Protein AF-A0A538RR28-F1 (afdb_monomer)

Nearest PDB structures (foldseek):
  2whd-assembly1_A  TM=9.041E-01  e=3.794E-03  Hordeum vulgare
  5uth-assembly1_A  TM=8.796E-01  e=8.667E-03  Mycolicibacterium smegmatis MC2 155
  6bpy-assembly1_A  TM=8.826E-01  e=1.980E-02  Aspergillus fumigatus
  2a87-assembly1_B  TM=8.721E-01  e=2.608E-02  Mycobacterium tuberculosis
  4jnq-assembly1_A-2  TM=7.400E-01  e=2.272E-02  Brucella melitensis bv. 1 str. 16M

Sequence (99 aa):
GEVRKIKSAAVFSFIGAVPRTEWLPPEIEKDAKHFIRTGISLAQSPHWTARRQPFLLETSHPGVFAAGDVRSGSVKRVASAVGEGAMAVQFVHEYLKEK

Radius of gyration: 17.82 Å; Cα contacts (8 Å, |Δi|>4): 127; chains: 1; bounding box: 51×26×46 Å

Foldseek 3Di:
DDDDDDDDPDDDDPVDDQAPQPPPDVLQDADPSRATEAFQVLVPPPSQDDPDGGDGQHTNHPLDGDAAPSHDPQPNDPVRRVVRVVVNVVVNVVSVVVD

Secondary structure (DSSP, 8-state):
--------S-----S-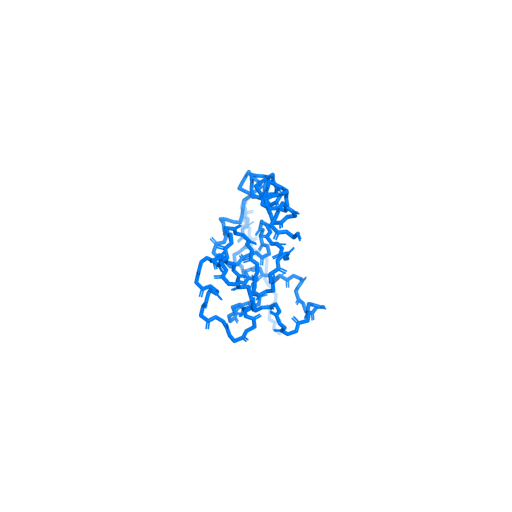---S-TTS-TTS-B-TTSPBP-SGGGGG-TT---SSPPPTTB-SSTT-B--GGGBTT----HHHHHHHHHHHHHHHHHHHHT-

Mean predicted aligned error: 3.69 Å

Solvent-accessible surface area (backbone atoms only — not comparable to full-atom values): 6206 Å² total; per-residue (Å²): 134,91,86,84,88,81,95,70,97,76,86,82,88,82,91,75,81,81,49,97,48,83,87,56,60,83,57,54,41,53,46,101,72,48,20,37,41,55,12,60,78,33,63,77,37,94,54,43,78,63,95,61,76,45,48,79,38,19,32,22,36,80,92,40,67,54,54,28,68,47,26,56,90,48,89,69,43,69,72,59,24,54,53,37,46,57,49,42,54,54,50,52,55,55,54,62,73,79,108

Structure (mmCIF, N/CA/C/O backbone):
data_AF-A0A538RR28-F1
#
_entry.id   AF-A0A538RR28-F1
#
loop_
_atom_site.group_PDB
_atom_site.id
_atom_site.type_symbol
_atom_site.label_atom_id
_atom_site.label_alt_id
_atom_site.label_comp_id
_atom_site.label_asym_id
_atom_site.label_entity_id
_atom_site.label_seq_id
_atom_site.pdbx_PDB_ins_code
_atom_site.Cartn_x
_atom_site.Cartn_y
_atom_site.Cartn_z
_atom_site.occupancy
_atom_site.B_iso_or_equiv
_atom_site.auth_seq_id
_atom_site.auth_comp_id
_atom_site.auth_asym_id
_atom_site.auth_atom_id
_atom_site.pdbx_PDB_model_num
ATOM 1 N N . GLY A 1 1 ? -33.749 -11.181 16.468 1.00 76.62 1 GLY A N 1
ATOM 2 C CA . GLY A 1 1 ? -32.706 -11.011 17.497 1.00 76.62 1 GLY A CA 1
ATOM 3 C C . GLY A 1 1 ? -33.127 -9.907 18.439 1.00 76.62 1 GLY A C 1
ATOM 4 O O . GLY A 1 1 ? -33.766 -8.967 17.984 1.00 76.62 1 GLY A O 1
ATOM 5 N N . GLU A 1 2 ? -32.827 -10.041 19.727 1.00 89.19 2 GLU A N 1
ATOM 6 C CA . GLU A 1 2 ? -33.155 -9.030 20.738 1.00 89.19 2 GLU A CA 1
ATOM 7 C C . GLU A 1 2 ? -32.132 -7.881 20.685 1.00 89.19 2 GLU A C 1
ATOM 9 O O . GLU A 1 2 ? -30.927 -8.121 20.618 1.00 89.19 2 GLU A O 1
ATOM 14 N N . VAL A 1 3 ? -32.604 -6.633 20.693 1.00 95.19 3 VAL A N 1
ATOM 15 C CA . VAL A 1 3 ? -31.755 -5.432 20.672 1.00 95.19 3 VAL A CA 1
ATOM 16 C C . VAL A 1 3 ? -31.627 -4.892 22.091 1.00 95.19 3 VAL A C 1
ATOM 18 O O . VAL A 1 3 ? -32.633 -4.694 22.767 1.00 95.19 3 VAL A O 1
ATOM 21 N N . ARG A 1 4 ? -30.399 -4.604 22.536 1.00 94.50 4 ARG A N 1
ATOM 22 C CA . ARG A 1 4 ? -30.126 -4.043 23.868 1.00 94.50 4 ARG A CA 1
ATOM 23 C C . ARG A 1 4 ? -29.289 -2.772 23.775 1.00 94.50 4 ARG A C 1
ATOM 25 O O . ARG A 1 4 ? -28.449 -2.634 22.890 1.00 94.50 4 ARG A O 1
ATOM 32 N N . LYS A 1 5 ? -29.512 -1.850 24.712 1.00 95.12 5 LYS A N 1
ATOM 33 C CA . LYS A 1 5 ? -28.712 -0.629 24.892 1.00 95.12 5 LYS A CA 1
ATOM 34 C C . LYS A 1 5 ? -27.797 -0.807 26.099 1.00 95.12 5 LYS A C 1
ATOM 36 O O . LYS A 1 5 ? -28.255 -1.247 27.149 1.00 95.12 5 LYS A O 1
ATOM 41 N N . ILE A 1 6 ? -26.527 -0.444 25.952 1.00 96.50 6 ILE A N 1
ATOM 42 C CA . ILE A 1 6 ? -25.512 -0.536 27.009 1.00 96.50 6 ILE A CA 1
ATOM 43 C C . ILE A 1 6 ? -24.966 0.868 27.262 1.00 96.50 6 ILE A C 1
ATOM 45 O O . ILE A 1 6 ? -24.669 1.600 26.318 1.00 96.50 6 ILE A O 1
ATOM 49 N N . LYS A 1 7 ? -24.862 1.262 28.534 1.00 96.75 7 LYS A N 1
ATOM 50 C CA . LYS A 1 7 ? -24.278 2.548 28.924 1.00 96.75 7 LYS A CA 1
ATOM 51 C C . LYS A 1 7 ? -22.751 2.415 28.926 1.00 96.75 7 LYS A C 1
ATOM 53 O O . LYS A 1 7 ? -22.217 1.660 29.733 1.00 96.75 7 LYS A O 1
ATOM 58 N N . SER A 1 8 ? -22.069 3.158 28.055 1.00 96.62 8 SER A N 1
ATOM 59 C CA . SER A 1 8 ? -20.608 3.114 27.894 1.00 96.62 8 SER A CA 1
ATOM 60 C C . SER A 1 8 ? -20.029 4.522 27.782 1.00 96.62 8 SER A C 1
ATOM 62 O O . SER A 1 8 ? -20.642 5.388 27.163 1.00 96.62 8 SER A O 1
ATOM 64 N N . ALA A 1 9 ? -18.843 4.746 28.355 1.00 97.69 9 ALA A N 1
ATOM 65 C CA . ALA A 1 9 ? -18.123 6.018 28.225 1.00 97.69 9 ALA A CA 1
ATOM 66 C C . ALA A 1 9 ? -17.386 6.146 26.879 1.00 97.69 9 ALA A C 1
ATOM 68 O O . ALA A 1 9 ? -17.220 7.249 26.370 1.00 97.69 9 ALA A O 1
ATOM 69 N N . ALA A 1 10 ? -16.958 5.021 26.296 1.00 96.88 10 ALA A N 1
ATOM 70 C CA . ALA A 1 10 ? -16.294 4.964 24.998 1.00 96.88 10 ALA A CA 1
ATOM 71 C C . ALA A 1 10 ? -16.491 3.591 24.341 1.00 96.88 10 ALA A C 1
ATOM 73 O O . ALA A 1 10 ? -16.727 2.591 25.023 1.00 96.88 10 ALA A O 1
ATOM 74 N N . VAL A 1 11 ? -16.365 3.551 23.013 1.00 95.81 11 VAL A N 1
ATOM 75 C CA . VAL A 1 11 ? -16.360 2.329 22.200 1.00 95.81 11 VAL A CA 1
ATOM 76 C C . VAL A 1 11 ? -15.267 2.468 21.147 1.00 95.81 11 VAL A C 1
ATOM 78 O O . VAL A 1 11 ? -15.190 3.486 20.465 1.00 95.81 11 VAL A O 1
ATOM 81 N N . PHE A 1 12 ? -14.443 1.433 20.999 1.00 95.88 12 PHE A N 1
ATOM 82 C CA . PHE A 1 12 ? -13.390 1.364 19.990 1.00 95.88 12 PHE A CA 1
ATOM 83 C C 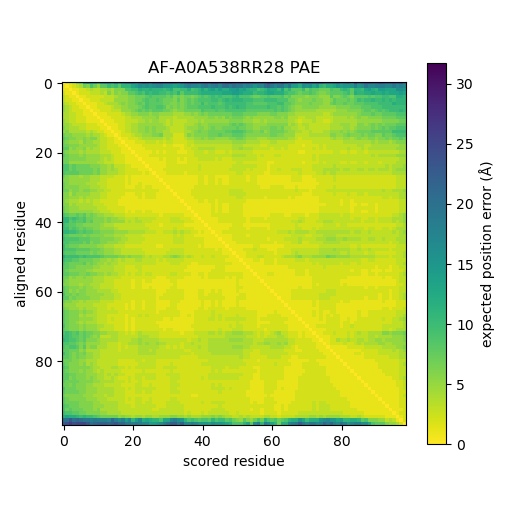. PHE A 1 12 ? -13.622 0.135 19.114 1.00 95.88 12 PHE A C 1
ATOM 85 O O . PHE A 1 12 ? -13.800 -0.970 19.625 1.00 95.88 12 PHE A O 1
ATOM 92 N N . SER A 1 13 ? -13.638 0.328 17.796 1.00 93.25 13 SER A N 1
ATOM 93 C CA . SER A 1 13 ? -13.870 -0.749 16.833 1.00 93.25 13 SER A CA 1
ATOM 94 C C . SER A 1 13 ? -12.544 -1.321 16.338 1.00 93.25 13 SER A C 1
ATOM 96 O O . SER A 1 13 ? -11.773 -0.626 15.682 1.00 93.25 13 SER A O 1
ATOM 98 N N . PHE A 1 14 ? -12.302 -2.599 16.631 1.00 92.00 14 PHE A N 1
ATOM 99 C CA . PHE A 1 14 ? -11.126 -3.357 16.184 1.00 92.00 14 PHE A CA 1
ATOM 100 C C . PHE A 1 14 ? -11.513 -4.510 15.245 1.00 92.00 14 PHE A C 1
ATOM 102 O O . PHE A 1 14 ? -10.854 -5.545 15.208 1.00 92.00 14 PHE A O 1
ATOM 109 N N . ILE A 1 15 ? -12.587 -4.336 14.468 1.00 93.44 15 ILE A N 1
ATOM 110 C CA . ILE A 1 15 ? -13.105 -5.358 13.537 1.00 93.44 15 ILE A CA 1
ATOM 111 C C . ILE A 1 15 ? -12.194 -5.608 12.320 1.00 93.44 15 ILE A C 1
ATOM 113 O O . ILE A 1 15 ? -12.451 -6.513 11.532 1.00 93.44 15 ILE A O 1
ATOM 117 N N . GLY A 1 16 ? -11.132 -4.814 12.169 1.00 90.19 16 GLY A N 1
ATOM 118 C CA . GLY A 1 16 ? -10.181 -4.889 11.065 1.00 90.19 16 GLY A CA 1
ATOM 119 C C . GLY A 1 16 ? -10.351 -3.763 10.045 1.00 90.19 16 GLY A C 1
ATOM 120 O O . GLY A 1 16 ? -11.111 -2.818 10.251 1.00 90.19 16 GLY A O 1
ATOM 121 N N . ALA A 1 17 ? -9.599 -3.864 8.949 1.00 91.31 17 ALA A N 1
ATOM 122 C CA . ALA A 1 17 ? -9.601 -2.914 7.842 1.00 91.31 17 ALA A CA 1
ATOM 123 C C . ALA A 1 17 ? -9.617 -3.667 6.507 1.00 91.31 17 ALA A C 1
ATOM 125 O O . ALA A 1 17 ? -9.017 -4.737 6.397 1.00 91.31 17 ALA A O 1
ATOM 126 N N . VAL A 1 18 ? -10.278 -3.087 5.504 1.00 94.62 18 VAL A N 1
ATOM 127 C CA . VAL A 1 18 ? -10.362 -3.627 4.140 1.00 94.62 18 VAL A CA 1
ATOM 128 C C . VAL A 1 18 ? -9.656 -2.654 3.189 1.00 94.62 18 VAL A C 1
ATOM 130 O O . VAL A 1 18 ? -10.107 -1.510 3.068 1.00 94.62 18 VAL A O 1
ATOM 133 N N . PRO A 1 19 ? -8.541 -3.048 2.548 1.00 96.06 19 PRO A N 1
ATOM 134 C CA . PRO A 1 19 ? -7.840 -2.192 1.598 1.00 96.06 19 PRO A CA 1
ATOM 135 C C . PRO A 1 19 ? -8.603 -2.114 0.268 1.00 96.06 19 PRO A C 1
ATOM 137 O O . PRO A 1 19 ? -9.162 -3.102 -0.191 1.00 96.06 19 PRO A O 1
ATOM 140 N N . ARG A 1 20 ? -8.605 -0.940 -0.374 1.00 95.75 20 ARG A N 1
ATOM 141 C CA . ARG A 1 20 ? -9.276 -0.702 -1.668 1.00 95.75 20 ARG A CA 1
ATOM 142 C C . ARG A 1 20 ? -8.371 -1.076 -2.847 1.00 95.75 20 ARG A C 1
ATOM 144 O O . ARG A 1 20 ? -7.854 -0.205 -3.545 1.00 95.75 20 ARG A O 1
ATOM 151 N N . THR A 1 21 ? -8.111 -2.368 -3.011 1.00 97.88 21 THR A N 1
ATOM 152 C CA . THR A 1 21 ? -7.096 -2.928 -3.928 1.00 97.88 21 THR A CA 1
ATOM 153 C C . THR A 1 21 ? -7.681 -3.892 -4.963 1.00 97.88 21 THR A C 1
ATOM 155 O O . THR A 1 21 ? -6.946 -4.589 -5.671 1.00 97.88 21 THR A O 1
ATOM 158 N N . GLU A 1 22 ? -9.006 -3.962 -5.063 1.00 96.00 22 GLU A N 1
ATOM 159 C CA . GLU A 1 22 ? -9.727 -4.874 -5.953 1.00 96.00 22 GLU A CA 1
ATOM 160 C C . GLU A 1 22 ? -9.557 -4.505 -7.429 1.00 96.00 22 GLU A C 1
ATOM 162 O O . GLU A 1 22 ? -9.577 -5.381 -8.283 1.00 96.00 22 GLU A O 1
ATOM 167 N N . TRP A 1 23 ? -9.343 -3.221 -7.718 1.00 96.94 23 TRP A N 1
ATOM 168 C CA . TRP A 1 23 ? -9.141 -2.700 -9.072 1.00 96.94 23 TRP A CA 1
ATOM 169 C C . TRP A 1 23 ? -7.738 -2.968 -9.633 1.00 96.94 23 TRP A C 1
ATOM 171 O O . TRP A 1 2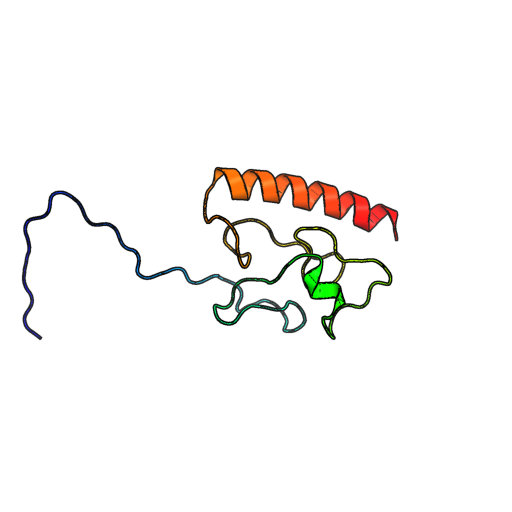3 ? -7.515 -2.791 -10.828 1.00 96.94 23 TRP A O 1
ATOM 181 N N . LEU A 1 24 ? -6.784 -3.341 -8.773 1.00 97.75 24 LEU A N 1
ATOM 182 C CA . LEU A 1 24 ? -5.399 -3.546 -9.179 1.00 97.75 24 LEU A CA 1
ATOM 183 C C . LEU A 1 24 ? -5.266 -4.817 -10.023 1.00 97.75 24 LEU A C 1
ATOM 185 O O . LEU A 1 24 ? -5.906 -5.827 -9.708 1.00 97.75 24 LEU A O 1
ATOM 189 N N . PRO A 1 25 ? -4.407 -4.785 -11.053 1.00 96.69 25 PRO A N 1
ATOM 190 C CA . PRO A 1 25 ? -4.186 -5.932 -11.913 1.00 96.69 25 PRO A CA 1
ATOM 191 C C . PRO A 1 25 ? -3.480 -7.063 -11.130 1.00 96.69 25 PRO A C 1
ATOM 193 O O . PRO A 1 25 ? -2.835 -6.797 -10.107 1.00 96.69 25 PRO A O 1
ATOM 196 N N . PRO A 1 26 ? -3.629 -8.333 -11.549 1.00 94.75 26 PRO A N 1
ATOM 197 C CA . PRO A 1 26 ? -3.155 -9.493 -10.787 1.00 94.75 26 PRO A CA 1
ATOM 198 C C . PRO A 1 26 ? -1.632 -9.526 -10.593 1.00 94.75 26 PRO A C 1
ATOM 200 O O . PRO A 1 26 ? -1.161 -10.136 -9.637 1.00 94.75 26 PRO A O 1
ATOM 203 N N . GLU A 1 27 ? -0.871 -8.839 -11.446 1.00 96.31 27 GLU A N 1
ATOM 204 C CA . GLU A 1 27 ? 0.583 -8.703 -11.351 1.00 96.31 27 GLU A CA 1
ATOM 205 C C . GLU A 1 27 ? 1.020 -7.875 -10.138 1.00 96.31 27 GLU A C 1
ATOM 207 O O . GLU A 1 27 ? 2.193 -7.929 -9.770 1.00 96.31 27 GLU A O 1
ATOM 212 N N . ILE A 1 28 ? 0.114 -7.114 -9.507 1.00 98.19 28 ILE A N 1
ATOM 213 C CA . ILE A 1 28 ? 0.348 -6.462 -8.215 1.00 98.19 28 ILE A CA 1
ATOM 214 C C . ILE A 1 28 ? -0.134 -7.398 -7.108 1.00 98.19 28 ILE A C 1
ATOM 216 O O . ILE A 1 28 ? -1.315 -7.456 -6.752 1.00 98.19 28 ILE A O 1
ATOM 220 N N . GLU A 1 29 ? 0.819 -8.134 -6.547 1.00 98.31 29 GLU A N 1
ATOM 221 C CA . GLU A 1 29 ? 0.574 -9.141 -5.537 1.00 98.31 29 GLU A CA 1
ATOM 222 C C . GLU A 1 29 ? 0.014 -8.540 -4.252 1.00 98.31 29 GLU A C 1
ATOM 224 O O . GLU A 1 29 ? 0.469 -7.517 -3.725 1.00 98.31 29 GLU A O 1
ATOM 229 N N . LYS A 1 30 ? -0.955 -9.261 -3.697 1.00 98.38 30 LYS A N 1
ATOM 230 C CA . LYS A 1 30 ? -1.607 -8.949 -2.433 1.00 98.38 30 LYS A CA 1
ATOM 231 C C . LYS A 1 30 ? -1.395 -10.093 -1.450 1.00 98.38 30 LYS A C 1
ATOM 233 O O . LYS A 1 30 ? -1.213 -11.240 -1.850 1.00 98.38 30 LYS A O 1
ATOM 238 N N . ASP A 1 31 ? -1.403 -9.788 -0.160 1.00 97.25 31 ASP A N 1
ATOM 239 C CA . ASP A 1 31 ? -1.433 -10.816 0.876 1.00 97.25 31 ASP A CA 1
ATOM 240 C C . ASP A 1 31 ? -2.835 -11.442 1.012 1.00 97.25 31 ASP A C 1
ATOM 242 O O . ASP A 1 31 ? -3.795 -11.039 0.350 1.00 97.25 31 ASP A O 1
ATOM 246 N N . ALA A 1 32 ? -2.970 -12.426 1.906 1.00 96.62 32 ALA A N 1
ATOM 247 C CA . ALA A 1 32 ? -4.241 -13.111 2.164 1.00 96.62 32 ALA A CA 1
ATOM 248 C C . ALA A 1 32 ? -5.357 -12.189 2.704 1.00 96.62 32 ALA A C 1
ATOM 250 O O . ALA A 1 32 ? -6.514 -12.594 2.751 1.00 96.62 32 ALA A O 1
ATOM 251 N N . LYS A 1 33 ? -5.021 -10.963 3.126 1.00 96.44 33 LYS A N 1
ATOM 252 C CA . LYS A 1 33 ? -5.954 -9.926 3.590 1.00 96.44 33 LYS A CA 1
ATOM 253 C C . LYS A 1 33 ? -6.146 -8.817 2.547 1.00 96.44 33 LYS A C 1
ATOM 255 O O . LYS A 1 33 ? -6.704 -7.769 2.865 1.00 96.44 33 LYS A O 1
ATOM 260 N N . HIS A 1 34 ? -5.691 -9.046 1.316 1.00 97.44 34 HIS A N 1
ATOM 261 C CA . HIS A 1 34 ? -5.777 -8.141 0.173 1.00 97.44 34 HIS A CA 1
ATOM 262 C C . HIS A 1 34 ? -4.915 -6.866 0.261 1.00 97.44 34 HIS A C 1
ATOM 264 O O . HIS A 1 34 ? -5.074 -5.966 -0.567 1.00 97.44 34 HIS A O 1
ATOM 270 N N . PHE A 1 35 ? -3.969 -6.769 1.201 1.00 98.25 35 PHE A N 1
ATOM 271 C CA . PHE A 1 35 ? -3.025 -5.643 1.245 1.00 98.25 35 PHE A CA 1
ATOM 272 C C . PHE A 1 35 ? -1.878 -5.855 0.258 1.00 98.25 35 PHE A C 1
ATOM 274 O O . PHE A 1 35 ? -1.415 -6.978 0.073 1.00 98.25 35 PHE A O 1
ATOM 281 N N . ILE A 1 36 ? -1.383 -4.777 -0.350 1.00 98.50 36 ILE A N 1
ATOM 282 C CA . ILE A 1 36 ? -0.325 -4.841 -1.367 1.00 98.50 36 ILE A CA 1
ATOM 283 C C . ILE A 1 36 ? 0.981 -5.316 -0.726 1.00 98.50 36 ILE A C 1
ATOM 285 O O . ILE A 1 36 ? 1.447 -4.735 0.260 1.00 98.50 36 ILE A O 1
ATOM 289 N N . ARG A 1 37 ? 1.588 -6.365 -1.285 1.00 98.44 37 ARG A N 1
ATOM 290 C CA . ARG A 1 37 ? 2.933 -6.799 -0.895 1.00 98.44 37 ARG A CA 1
ATOM 291 C C . ARG A 1 37 ? 3.959 -5.839 -1.488 1.00 98.44 37 ARG A C 1
ATOM 293 O O . ARG A 1 37 ? 3.789 -5.356 -2.603 1.00 98.44 37 ARG A O 1
ATOM 300 N N . THR A 1 38 ? 5.038 -5.580 -0.755 1.00 98.31 38 THR A N 1
ATOM 301 C CA . THR A 1 38 ? 6.106 -4.673 -1.203 1.00 98.31 38 THR A CA 1
ATOM 302 C C . THR A 1 38 ? 7.485 -5.119 -0.740 1.00 98.31 38 THR A C 1
ATOM 304 O O . THR A 1 38 ? 7.601 -5.751 0.314 1.00 98.31 38 THR A O 1
ATOM 307 N N . GLY A 1 39 ? 8.526 -4.648 -1.421 1.00 97.38 39 GLY A N 1
ATOM 308 C CA . GLY A 1 39 ? 9.913 -4.726 -0.975 1.00 97.38 39 GLY A CA 1
ATOM 309 C C . GLY A 1 39 ? 10.626 -6.012 -1.379 1.00 97.38 39 GLY A C 1
ATOM 310 O O . GLY A 1 39 ? 10.101 -6.838 -2.120 1.00 97.38 39 GLY A O 1
ATOM 311 N N . ILE A 1 40 ? 11.835 -6.187 -0.842 1.00 96.25 40 ILE A N 1
ATOM 312 C CA . ILE A 1 40 ? 12.837 -7.177 -1.279 1.00 96.25 40 ILE A CA 1
ATOM 313 C C . ILE A 1 40 ? 12.326 -8.617 -1.423 1.00 96.25 40 ILE A C 1
ATOM 315 O O . ILE A 1 40 ? 12.811 -9.356 -2.275 1.00 96.25 40 ILE A O 1
ATOM 319 N N . SER A 1 41 ? 11.321 -9.019 -0.635 1.00 94.56 41 SER A N 1
ATOM 320 C CA . SER A 1 41 ? 10.727 -10.362 -0.720 1.00 94.56 41 SER A CA 1
ATOM 321 C C . SER A 1 41 ? 10.104 -10.665 -2.087 1.00 94.56 41 SER A C 1
ATOM 323 O O . SER A 1 41 ? 9.963 -11.828 -2.455 1.00 94.56 41 SER A O 1
ATOM 325 N N . LEU A 1 42 ? 9.764 -9.629 -2.856 1.00 97.69 42 LEU A N 1
ATOM 326 C CA . LEU A 1 42 ? 9.177 -9.753 -4.184 1.00 97.69 42 LEU A CA 1
ATOM 327 C C . LEU A 1 42 ? 10.195 -10.067 -5.275 1.00 97.69 42 LEU A C 1
ATOM 329 O O . LEU A 1 42 ? 9.786 -10.384 -6.381 1.00 97.69 42 LEU A O 1
ATOM 333 N N . ALA A 1 43 ? 11.494 -10.100 -4.968 1.00 96.25 43 ALA A N 1
ATOM 334 C CA . ALA A 1 43 ? 12.496 -10.614 -5.902 1.00 96.25 43 ALA A CA 1
ATOM 335 C C . ALA A 1 43 ? 12.237 -12.083 -6.304 1.00 96.25 43 ALA A C 1
ATOM 337 O O . ALA A 1 43 ? 12.745 -12.539 -7.321 1.00 96.25 43 ALA A O 1
ATOM 338 N N . GLN A 1 44 ? 11.461 -12.824 -5.502 1.00 94.94 44 GLN A N 1
ATOM 339 C CA . GLN A 1 44 ? 11.056 -14.211 -5.767 1.00 94.94 44 GLN A CA 1
ATOM 340 C C . GLN A 1 44 ? 9.673 -14.318 -6.437 1.00 94.94 44 GLN A C 1
ATOM 342 O O . GLN A 1 44 ? 9.187 -15.423 -6.666 1.00 94.94 44 GLN A O 1
ATOM 347 N N . SER A 1 45 ? 9.013 -13.188 -6.707 1.00 96.50 45 SER A N 1
ATOM 348 C CA . SER A 1 45 ? 7.716 -13.158 -7.382 1.00 96.50 45 SER A CA 1
ATOM 349 C C . SER A 1 45 ? 7.858 -13.615 -8.838 1.00 96.50 45 SER A C 1
ATOM 351 O O . SER A 1 45 ? 8.781 -13.164 -9.519 1.00 96.50 45 SER A O 1
ATOM 353 N N . PRO A 1 46 ? 6.918 -14.417 -9.373 1.00 95.75 46 PRO A N 1
ATOM 354 C CA . PRO A 1 46 ? 6.881 -14.719 -10.804 1.00 95.75 46 PRO A CA 1
ATOM 355 C C . PRO A 1 46 ? 6.585 -13.481 -11.672 1.00 95.75 46 PRO A C 1
ATOM 357 O O . PRO A 1 46 ? 6.826 -13.513 -12.875 1.00 95.75 46 PRO A O 1
ATOM 360 N N . HIS A 1 47 ? 6.072 -12.395 -11.083 1.00 96.69 47 HIS A N 1
ATOM 361 C CA . HIS A 1 47 ? 5.784 -11.133 -11.771 1.00 96.69 47 HIS A CA 1
ATOM 362 C C . HIS A 1 47 ? 6.972 -10.161 -11.765 1.00 96.69 47 HIS A C 1
ATOM 364 O O . HIS A 1 47 ? 6.935 -9.138 -12.451 1.00 96.69 47 HIS A O 1
ATOM 370 N N . TRP A 1 48 ? 8.041 -10.475 -11.026 1.00 97.62 48 TRP A N 1
ATOM 371 C CA . TRP A 1 48 ? 9.220 -9.624 -10.961 1.00 97.62 48 TRP A CA 1
ATOM 372 C C . TRP A 1 48 ? 10.094 -9.788 -12.206 1.00 97.62 48 TRP A C 1
ATOM 374 O O . TRP A 1 48 ? 10.692 -10.835 -12.437 1.00 97.62 48 TRP A O 1
ATOM 384 N N . THR A 1 49 ? 10.188 -8.731 -13.013 1.00 95.56 49 THR A N 1
ATOM 385 C CA . THR A 1 49 ? 10.887 -8.761 -14.311 1.00 95.56 49 THR A CA 1
ATOM 386 C C . THR A 1 49 ? 12.198 -7.975 -14.336 1.00 95.56 49 THR A C 1
ATOM 388 O O . THR A 1 49 ? 12.974 -8.095 -15.286 1.00 95.56 49 THR A O 1
ATOM 391 N N . ALA A 1 50 ? 12.481 -7.171 -13.308 1.00 94.88 50 ALA A N 1
ATOM 392 C CA . ALA A 1 50 ? 13.695 -6.365 -13.250 1.00 94.88 50 ALA A CA 1
ATOM 393 C C . ALA A 1 50 ? 14.910 -7.192 -12.796 1.00 94.88 50 ALA A C 1
ATOM 395 O O . ALA A 1 50 ? 14.811 -8.052 -11.926 1.00 94.88 50 ALA A O 1
ATOM 396 N N . ARG A 1 51 ? 16.094 -6.885 -13.347 1.00 93.25 51 ARG A N 1
ATOM 397 C CA . ARG A 1 51 ? 17.361 -7.557 -12.985 1.00 93.25 51 ARG A CA 1
ATOM 398 C C . ARG A 1 51 ? 17.902 -7.159 -11.608 1.00 93.25 51 ARG A C 1
ATOM 400 O O . ARG A 1 51 ? 18.759 -7.851 -11.068 1.00 93.25 51 ARG A O 1
ATOM 407 N N . ARG A 1 52 ? 17.435 -6.036 -11.062 1.00 94.31 52 ARG A N 1
ATOM 408 C CA . ARG A 1 52 ? 17.789 -5.553 -9.723 1.00 94.31 52 ARG A CA 1
ATOM 409 C C . ARG A 1 52 ? 16.829 -6.089 -8.664 1.00 94.31 52 ARG A C 1
ATOM 411 O O . ARG A 1 52 ? 15.753 -6.597 -8.980 1.00 94.31 52 ARG A O 1
ATOM 418 N N . GLN A 1 53 ? 17.194 -5.908 -7.399 1.00 96.00 53 GLN A N 1
ATOM 419 C CA . GLN A 1 53 ? 16.256 -6.126 -6.302 1.00 96.00 53 GLN A CA 1
ATOM 420 C C . GLN A 1 53 ? 15.141 -5.062 -6.309 1.00 96.00 53 GLN A C 1
ATOM 422 O O . GLN A 1 53 ? 15.394 -3.921 -6.717 1.00 96.00 53 GLN A O 1
ATOM 427 N N . PRO A 1 54 ? 13.926 -5.404 -5.838 1.00 97.62 54 PRO A N 1
ATOM 428 C CA . PRO A 1 54 ? 12.891 -4.417 -5.570 1.00 97.62 54 PRO A CA 1
ATOM 429 C C . PRO A 1 54 ? 13.367 -3.385 -4.548 1.00 97.62 54 PRO A C 1
ATOM 431 O O . PRO A 1 54 ? 13.959 -3.743 -3.525 1.00 97.62 54 PRO A O 1
ATOM 434 N N . PHE A 1 55 ? 13.064 -2.113 -4.789 1.00 97.25 55 PHE A N 1
ATOM 435 C CA . PHE A 1 55 ? 13.214 -1.066 -3.787 1.00 97.25 55 PHE A CA 1
ATOM 436 C C . PHE A 1 55 ? 12.255 -1.311 -2.619 1.00 97.25 55 PHE A C 1
ATOM 438 O O . PHE A 1 55 ? 11.259 -2.038 -2.720 1.00 97.25 55 PHE A O 1
ATOM 445 N N . LEU A 1 56 ? 12.515 -0.657 -1.486 1.00 95.88 56 LEU A N 1
ATOM 446 C CA . LE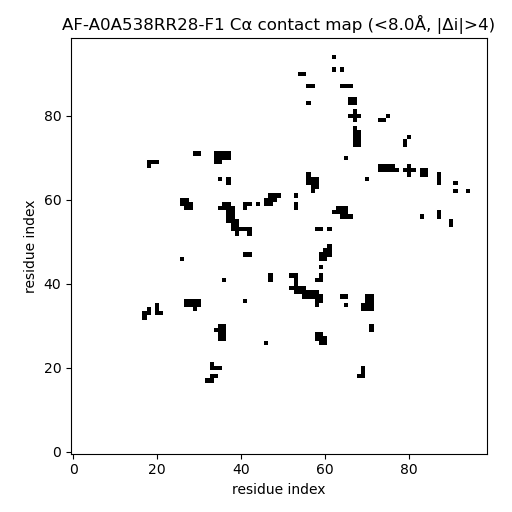U A 1 56 ? 11.521 -0.620 -0.423 1.00 95.88 56 LEU A CA 1
ATOM 447 C C . LEU A 1 56 ? 10.244 0.053 -0.955 1.00 95.88 56 LEU A C 1
ATOM 449 O O . LEU A 1 56 ? 10.319 1.004 -1.724 1.00 95.88 56 LEU A O 1
ATOM 453 N N . LEU A 1 57 ? 9.075 -0.443 -0.541 1.00 97.94 57 LEU A N 1
ATOM 454 C CA . LEU A 1 57 ? 7.752 0.025 -0.994 1.00 97.94 57 LEU A CA 1
ATOM 455 C C . LEU A 1 57 ? 7.399 -0.305 -2.454 1.00 97.94 57 LEU A C 1
ATOM 457 O O . LEU A 1 57 ? 6.267 -0.062 -2.865 1.00 97.94 57 LEU A O 1
ATOM 461 N N . GLU A 1 58 ? 8.310 -0.890 -3.230 1.00 98.25 58 GLU A N 1
ATOM 462 C CA . GLU A 1 58 ? 8.010 -1.328 -4.592 1.00 98.25 58 GLU A CA 1
ATOM 463 C C . GLU A 1 58 ? 7.172 -2.604 -4.576 1.00 98.25 58 GLU A C 1
ATOM 465 O O . GLU A 1 58 ? 7.412 -3.503 -3.768 1.00 98.25 58 GLU A O 1
ATOM 470 N N . THR A 1 59 ? 6.164 -2.658 -5.438 1.00 98.56 59 THR A N 1
ATOM 471 C CA . THR A 1 59 ? 5.266 -3.805 -5.600 1.00 98.56 59 THR A CA 1
ATOM 472 C C . THR A 1 59 ? 5.920 -4.899 -6.446 1.00 98.56 59 THR A C 1
ATOM 474 O O . THR A 1 59 ? 7.089 -4.805 -6.811 1.00 98.56 59 THR A O 1
ATOM 477 N N . SER A 1 60 ? 5.183 -5.960 -6.775 1.00 98.44 60 SER A N 1
ATOM 478 C CA . SER A 1 60 ? 5.691 -7.047 -7.626 1.00 98.44 60 SER A CA 1
ATOM 479 C C . SER A 1 60 ? 5.827 -6.625 -9.085 1.00 98.44 60 SER A C 1
ATOM 481 O O . SER A 1 60 ? 6.479 -7.320 -9.856 1.00 98.44 60 SER A O 1
ATOM 483 N N . HIS A 1 61 ? 5.263 -5.472 -9.449 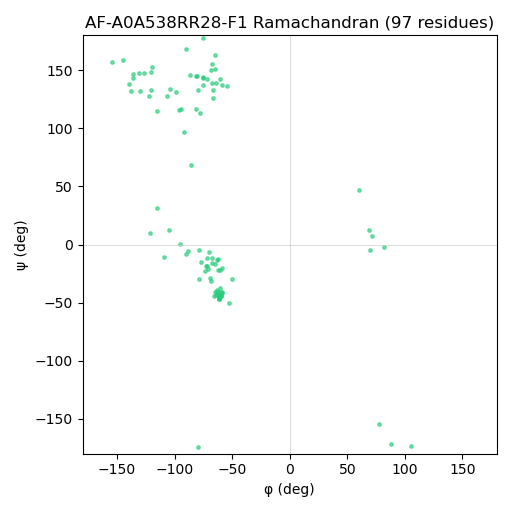1.00 97.62 61 HIS A N 1
ATOM 484 C CA . HIS A 1 61 ? 5.473 -4.838 -10.737 1.00 97.62 61 HIS A CA 1
ATOM 485 C C . HIS A 1 61 ? 6.578 -3.769 -10.619 1.00 97.62 61 HIS A C 1
ATOM 487 O O . HIS A 1 61 ? 6.367 -2.758 -9.936 1.00 97.62 61 HIS A O 1
ATOM 493 N N . PRO A 1 62 ? 7.731 -3.927 -11.303 1.00 96.75 62 PRO A N 1
ATOM 494 C CA . PRO A 1 62 ? 8.800 -2.933 -11.270 1.00 96.75 62 PRO A CA 1
ATOM 495 C C . PRO A 1 62 ? 8.314 -1.533 -11.668 1.00 96.75 62 PRO A C 1
ATOM 497 O O . PRO A 1 62 ? 7.551 -1.368 -12.626 1.00 96.75 62 PRO A O 1
ATOM 500 N N . GLY A 1 63 ? 8.750 -0.522 -10.923 1.00 96.44 63 GLY A N 1
ATOM 501 C CA . GLY A 1 63 ? 8.373 0.879 -11.095 1.00 96.44 63 GLY A CA 1
ATOM 502 C C . GLY A 1 63 ? 7.035 1.283 -10.476 1.00 96.44 63 GLY A C 1
ATOM 503 O O . GLY A 1 63 ? 6.682 2.459 -10.542 1.00 96.44 63 GLY A O 1
ATOM 504 N N . VAL A 1 64 ? 6.289 0.350 -9.878 1.00 97.69 64 VAL A N 1
ATOM 505 C CA . VAL A 1 64 ? 5.037 0.640 -9.169 1.00 97.69 64 VAL A CA 1
ATOM 506 C C . VAL A 1 64 ? 5.274 0.523 -7.671 1.00 97.69 64 VAL A C 1
ATOM 508 O O . VAL A 1 64 ? 5.757 -0.502 -7.194 1.00 97.69 64 VAL A O 1
ATOM 511 N N . PHE A 1 65 ? 4.897 1.559 -6.924 1.00 98.19 65 PHE A N 1
ATOM 512 C CA . PHE A 1 65 ? 5.147 1.676 -5.487 1.00 98.19 65 PHE A CA 1
ATOM 513 C C . PHE A 1 65 ? 3.841 1.815 -4.706 1.00 98.19 65 PHE A C 1
ATOM 515 O O . PHE A 1 65 ? 2.874 2.401 -5.193 1.00 98.19 65 PHE A O 1
ATOM 522 N N . ALA A 1 66 ? 3.823 1.303 -3.477 1.00 98.19 66 ALA A N 1
ATOM 523 C CA . ALA A 1 66 ? 2.692 1.402 -2.563 1.00 98.19 66 ALA A CA 1
ATOM 524 C C . ALA A 1 66 ? 3.142 1.912 -1.189 1.00 98.19 66 ALA A C 1
ATOM 526 O O . ALA A 1 66 ? 4.088 1.392 -0.600 1.00 98.19 66 ALA A O 1
ATOM 527 N N . ALA A 1 67 ? 2.426 2.902 -0.658 1.00 97.94 67 ALA A N 1
ATOM 528 C CA . ALA A 1 67 ? 2.735 3.554 0.610 1.00 97.94 67 ALA A CA 1
ATOM 529 C C . ALA A 1 67 ? 1.500 3.644 1.514 1.00 97.94 67 ALA A C 1
ATOM 531 O O . ALA A 1 67 ? 0.370 3.803 1.047 1.00 97.94 67 ALA A O 1
ATOM 532 N N . GLY A 1 68 ? 1.730 3.579 2.823 1.00 97.62 68 GLY A N 1
ATOM 533 C CA . GLY A 1 68 ? 0.707 3.728 3.847 1.00 97.62 68 GLY A CA 1
ATOM 534 C C . GLY A 1 68 ? -0.157 2.485 4.034 1.00 97.62 68 GLY A C 1
ATOM 535 O O . GLY A 1 68 ? 0.243 1.352 3.766 1.00 97.62 68 GLY A O 1
ATOM 536 N N . ASP A 1 69 ? -1.373 2.705 4.526 1.00 97.25 69 ASP A N 1
ATOM 537 C CA . ASP A 1 69 ? -2.252 1.657 5.049 1.00 97.25 69 ASP A CA 1
ATOM 538 C C . ASP A 1 69 ? -2.681 0.613 4.013 1.00 97.25 69 ASP A C 1
ATOM 540 O O . ASP A 1 69 ? -3.172 -0.448 4.390 1.00 97.25 69 ASP A O 1
ATOM 544 N N . VAL A 1 70 ? -2.480 0.858 2.720 1.00 97.19 70 VAL A N 1
ATOM 545 C CA . VAL A 1 70 ? -2.755 -0.121 1.657 1.00 97.19 70 VAL A CA 1
ATOM 546 C C . VAL A 1 70 ? -1.745 -1.278 1.643 1.00 97.19 70 VAL A C 1
ATOM 548 O O . VAL A 1 70 ? -2.015 -2.340 1.082 1.00 97.19 70 VAL A O 1
ATOM 551 N N . ARG A 1 71 ? -0.589 -1.092 2.283 1.00 97.19 71 ARG A N 1
ATOM 552 C CA . ARG A 1 71 ? 0.537 -2.022 2.258 1.00 97.19 71 ARG A CA 1
ATOM 553 C C . ARG A 1 71 ? 0.415 -3.104 3.323 1.00 97.19 71 ARG A C 1
ATOM 555 O O . ARG A 1 71 ? -0.063 -2.876 4.444 1.00 97.19 71 ARG A O 1
ATOM 562 N N . SER A 1 72 ? 0.891 -4.293 2.979 1.00 97.12 72 SER A N 1
ATOM 563 C CA . SER A 1 72 ? 1.053 -5.391 3.923 1.00 97.12 72 SER A CA 1
ATOM 564 C C . SER A 1 72 ? 2.134 -5.032 4.948 1.00 97.12 72 SER A C 1
ATOM 566 O O . SER A 1 72 ? 3.191 -4.501 4.603 1.00 97.12 72 SER A O 1
ATOM 568 N N . GLY A 1 73 ? 1.847 -5.259 6.231 1.00 91.88 73 GLY A N 1
ATOM 569 C CA . GLY A 1 73 ? 2.774 -4.959 7.329 1.00 91.88 73 GLY A CA 1
ATOM 570 C C . GLY A 1 73 ? 2.985 -3.471 7.652 1.00 91.88 73 GLY A C 1
ATOM 571 O O . GLY A 1 73 ? 3.835 -3.161 8.482 1.00 91.88 73 GLY A O 1
ATOM 572 N N . SER A 1 74 ? 2.240 -2.535 7.047 1.00 93.81 74 SER A N 1
ATOM 573 C CA . SER A 1 74 ? 2.312 -1.116 7.437 1.00 93.81 74 SER A CA 1
ATOM 574 C C . SER A 1 74 ? 1.817 -0.906 8.873 1.00 93.81 74 SER A C 1
ATOM 576 O O . SER A 1 74 ? 0.866 -1.567 9.295 1.00 93.81 74 SER A O 1
ATOM 578 N N . VAL A 1 75 ? 2.329 0.116 9.557 1.00 92.88 75 VAL A N 1
ATOM 579 C CA . VAL A 1 75 ? 1.975 0.441 10.955 1.00 92.88 75 VAL A CA 1
ATOM 580 C C . VAL A 1 75 ? 0.521 0.932 11.124 1.00 92.88 75 VAL A C 1
ATOM 582 O O . VAL A 1 75 ? 0.027 0.994 12.245 1.00 92.88 75 VAL A O 1
ATOM 585 N N . LYS A 1 76 ? -0.194 1.250 10.032 1.00 92.44 76 LYS A N 1
ATOM 586 C CA . LYS A 1 76 ? -1.571 1.793 10.036 1.00 92.44 76 LYS A CA 1
ATOM 587 C C . LYS A 1 76 ? -1.679 3.128 10.790 1.00 92.44 76 LYS A C 1
ATOM 589 O O . LYS A 1 76 ? -2.499 3.313 11.692 1.00 92.44 76 LYS A O 1
ATOM 594 N N . ARG A 1 77 ? -0.745 4.045 10.503 1.00 95.81 77 ARG A N 1
ATOM 595 C CA . ARG A 1 77 ? -0.584 5.335 11.198 1.00 95.81 77 ARG A CA 1
ATOM 596 C C . ARG A 1 77 ? -0.256 6.438 10.204 1.00 95.81 77 ARG A C 1
ATOM 598 O O . ARG A 1 77 ? 0.631 6.272 9.372 1.00 95.81 77 ARG A O 1
ATOM 605 N N . VAL A 1 78 ? -0.875 7.603 10.402 1.00 96.12 78 VAL A N 1
ATOM 606 C CA . VAL A 1 78 ? -0.693 8.792 9.552 1.00 96.12 78 VAL A CA 1
ATOM 607 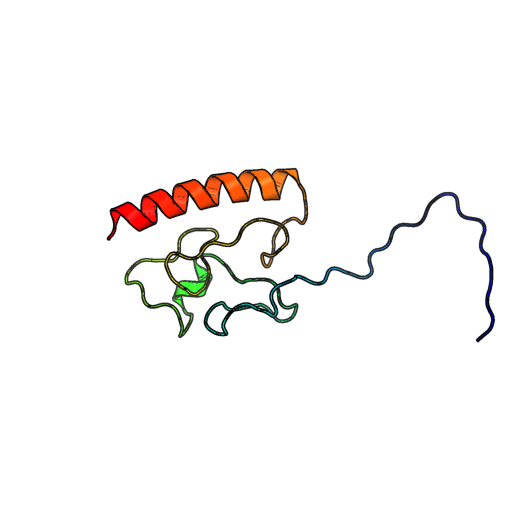C C . VAL A 1 78 ? 0.782 9.164 9.397 1.00 96.12 78 VAL A C 1
ATOM 609 O O . VAL A 1 78 ? 1.257 9.288 8.277 1.00 96.12 78 VAL A O 1
ATOM 612 N N . ALA A 1 79 ? 1.535 9.267 10.497 1.00 96.38 79 ALA A N 1
ATOM 613 C CA . ALA A 1 79 ? 2.948 9.653 10.437 1.00 96.38 79 ALA A CA 1
ATOM 614 C C . ALA A 1 79 ? 3.802 8.675 9.607 1.00 96.38 79 ALA A C 1
ATOM 616 O O . ALA A 1 79 ? 4.633 9.103 8.810 1.00 96.38 79 ALA A O 1
ATOM 617 N N . SER A 1 80 ? 3.553 7.367 9.745 1.00 95.06 80 SER A N 1
ATOM 618 C CA . SER A 1 80 ? 4.233 6.341 8.945 1.00 95.06 80 SER A CA 1
ATOM 619 C C . SER A 1 80 ? 3.857 6.460 7.470 1.00 95.06 80 SER A C 1
ATOM 621 O O . SER A 1 80 ? 4.733 6.405 6.618 1.00 95.06 80 SER A O 1
ATOM 623 N N . ALA A 1 81 ? 2.570 6.651 7.165 1.00 97.19 81 ALA A N 1
ATOM 624 C CA . ALA A 1 81 ? 2.087 6.781 5.793 1.00 97.19 81 ALA A CA 1
ATOM 625 C C . ALA A 1 81 ? 2.667 8.018 5.087 1.00 97.19 81 ALA A C 1
AT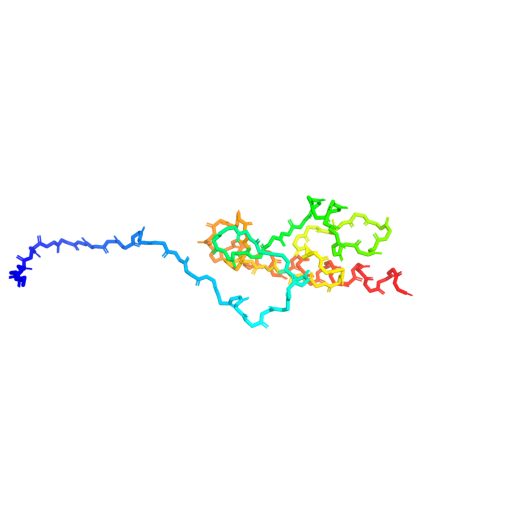OM 627 O O . ALA A 1 81 ? 3.051 7.929 3.924 1.00 97.19 81 ALA A O 1
ATOM 628 N N . VAL A 1 82 ? 2.789 9.146 5.796 1.00 97.81 82 VAL A N 1
ATOM 629 C CA . VAL A 1 82 ? 3.425 10.367 5.274 1.00 97.81 82 VAL A CA 1
ATOM 630 C C . VAL A 1 82 ? 4.894 10.111 4.929 1.00 97.81 82 VAL A C 1
ATOM 632 O O . VAL A 1 82 ? 5.331 10.453 3.831 1.00 97.81 82 VAL A O 1
ATOM 635 N N . GLY A 1 83 ? 5.641 9.468 5.832 1.00 97.56 83 GLY A N 1
ATOM 636 C CA . GLY A 1 83 ? 7.039 9.107 5.582 1.00 97.56 83 GLY A CA 1
ATOM 637 C C . GLY A 1 83 ? 7.196 8.148 4.399 1.00 97.56 83 GLY A C 1
ATOM 638 O O . GLY A 1 83 ? 8.000 8.401 3.506 1.00 97.56 83 GLY A O 1
ATOM 639 N N . GLU A 1 84 ? 6.383 7.089 4.344 1.00 97.75 84 GLU A N 1
ATOM 640 C CA . GLU A 1 84 ? 6.384 6.138 3.225 1.00 97.75 84 GLU A CA 1
ATOM 641 C C . GLU A 1 84 ? 6.041 6.821 1.889 1.00 97.75 84 GLU A C 1
ATOM 643 O O . GLU A 1 84 ? 6.655 6.508 0.872 1.00 97.75 84 GLU A O 1
ATOM 648 N N . GLY A 1 85 ? 5.118 7.789 1.880 1.00 97.38 85 GLY A N 1
ATOM 649 C CA . GLY A 1 85 ? 4.786 8.565 0.683 1.00 97.38 85 GLY A CA 1
ATOM 650 C C . GLY A 1 85 ? 5.977 9.364 0.147 1.00 97.38 85 GLY A C 1
ATOM 651 O O . GLY A 1 85 ? 6.269 9.306 -1.047 1.00 97.38 85 GLY A O 1
ATOM 652 N N . ALA A 1 86 ? 6.713 10.052 1.026 1.00 97.94 86 ALA A N 1
ATOM 653 C CA . ALA A 1 86 ? 7.932 10.767 0.641 1.00 97.94 86 ALA A CA 1
ATOM 654 C C . ALA A 1 86 ? 9.021 9.811 0.117 1.00 97.94 86 ALA A C 1
ATOM 656 O O . ALA A 1 86 ? 9.676 10.096 -0.886 1.00 97.94 86 ALA A O 1
ATOM 657 N N . MET A 1 87 ? 9.180 8.646 0.751 1.00 97.56 87 MET A N 1
ATOM 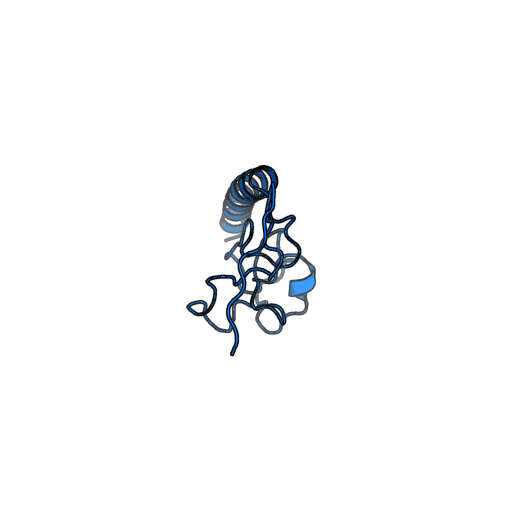658 C CA . MET A 1 87 ? 10.124 7.617 0.304 1.00 97.56 87 MET A CA 1
ATOM 659 C C . MET A 1 87 ? 9.760 7.036 -1.064 1.00 97.56 87 MET A C 1
ATOM 661 O O . MET A 1 87 ? 10.646 6.836 -1.891 1.00 97.56 87 MET A O 1
ATOM 665 N N . ALA A 1 88 ? 8.475 6.788 -1.327 1.00 97.56 88 ALA A N 1
ATOM 666 C CA . ALA A 1 88 ? 8.018 6.277 -2.615 1.00 97.56 88 ALA A CA 1
ATOM 667 C C . ALA A 1 88 ? 8.403 7.223 -3.763 1.00 97.56 88 ALA A C 1
ATOM 669 O O . ALA A 1 88 ? 8.894 6.761 -4.789 1.00 97.56 88 ALA A O 1
ATOM 670 N N . VAL A 1 89 ? 8.271 8.542 -3.570 1.00 97.25 89 VAL A N 1
ATOM 671 C CA . VAL A 1 89 ? 8.713 9.542 -4.559 1.00 97.25 89 VAL A CA 1
ATOM 672 C C . VAL A 1 89 ? 10.219 9.447 -4.811 1.00 97.25 89 VAL A C 1
ATOM 674 O O . VAL A 1 89 ? 10.645 9.426 -5.965 1.00 97.25 89 VAL A O 1
ATOM 677 N N . GLN A 1 90 ? 11.029 9.319 -3.757 1.00 97.62 90 GLN A N 1
ATOM 678 C CA . GLN A 1 90 ? 12.475 9.146 -3.912 1.00 97.62 90 GLN A CA 1
ATOM 679 C C . GLN A 1 90 ? 12.817 7.884 -4.718 1.00 97.62 90 GLN A C 1
ATOM 681 O O . GLN A 1 90 ? 13.644 7.946 -5.626 1.00 97.62 90 GLN A O 1
ATOM 686 N N . PHE A 1 91 ? 12.164 6.751 -4.447 1.00 97.31 91 PHE A N 1
ATOM 687 C CA . PHE A 1 91 ? 12.410 5.520 -5.205 1.00 97.31 91 PHE A CA 1
ATOM 688 C C . PHE A 1 91 ? 11.923 5.588 -6.652 1.00 97.31 91 PHE A C 1
ATOM 690 O O . PHE A 1 91 ? 12.557 4.998 -7.522 1.00 97.31 91 PHE A O 1
ATOM 697 N N . VAL A 1 92 ? 10.854 6.338 -6.940 1.00 96.94 92 VAL A N 1
ATOM 698 C CA . VAL A 1 92 ? 10.454 6.627 -8.325 1.00 96.94 92 VAL A CA 1
ATOM 699 C C . VAL A 1 92 ? 11.578 7.361 -9.056 1.00 96.94 92 VAL A C 1
ATOM 701 O O . VAL A 1 92 ? 11.914 6.982 -10.176 1.00 96.94 92 VAL A O 1
ATOM 704 N N . HIS A 1 93 ? 12.201 8.364 -8.431 1.00 97.25 93 HIS A N 1
ATOM 705 C CA . HIS A 1 93 ? 13.342 9.052 -9.036 1.00 97.25 93 HIS A CA 1
ATOM 706 C C . HIS A 1 93 ? 14.528 8.116 -9.276 1.00 97.25 93 HIS A C 1
ATOM 708 O O . HIS A 1 93 ? 15.113 8.173 -10.353 1.00 97.25 93 HIS A O 1
ATOM 714 N N . GLU A 1 94 ? 14.870 7.249 -8.320 1.00 95.50 94 GLU A N 1
ATOM 715 C CA . GLU A 1 94 ? 15.948 6.272 -8.519 1.00 95.50 94 GLU A CA 1
ATOM 716 C C . GLU A 1 94 ? 15.621 5.272 -9.636 1.00 95.50 94 GLU A C 1
ATOM 718 O O . GLU A 1 94 ? 16.450 5.048 -10.512 1.00 95.50 94 GLU A O 1
ATOM 723 N N . TYR A 1 95 ? 14.392 4.750 -9.690 1.00 95.56 95 TYR A N 1
ATOM 724 C CA . TYR A 1 95 ? 13.959 3.851 -10.763 1.00 95.56 95 TYR A CA 1
ATOM 725 C C . TYR A 1 95 ? 14.077 4.487 -12.152 1.00 95.56 95 TYR A C 1
ATOM 727 O O . TYR A 1 95 ? 14.492 3.832 -13.105 1.00 95.56 95 TYR A O 1
ATOM 735 N N . LEU A 1 96 ? 13.717 5.766 -12.279 1.00 95.50 96 LEU A N 1
ATOM 736 C CA . LEU A 1 96 ? 13.774 6.474 -13.556 1.00 95.50 96 LEU A CA 1
ATOM 737 C C . LEU A 1 96 ? 15.204 6.764 -14.027 1.00 95.50 96 LEU A C 1
ATOM 739 O O . LEU A 1 96 ? 15.390 6.953 -15.223 1.00 95.50 96 LEU A O 1
ATOM 743 N N . LYS A 1 97 ? 16.205 6.777 -13.136 1.00 93.62 97 LYS A N 1
ATOM 744 C CA . LYS A 1 97 ? 17.622 6.911 -13.528 1.00 93.62 97 LYS A CA 1
ATOM 745 C C . LYS A 1 97 ? 18.191 5.638 -14.158 1.00 93.62 97 LYS A C 1
ATOM 747 O O . LYS A 1 97 ? 19.201 5.712 -14.846 1.00 93.62 97 LYS A O 1
ATOM 752 N N . GLU A 1 98 ? 17.592 4.481 -13.877 1.00 76.94 98 GLU A N 1
ATOM 753 C CA . GLU A 1 98 ? 18.044 3.175 -14.375 1.00 76.94 98 GLU A CA 1
ATOM 754 C C . GLU A 1 98 ? 17.438 2.796 -15.739 1.00 76.94 98 GLU A C 1
ATOM 756 O O . GLU A 1 98 ? 17.796 1.755 -16.294 1.00 76.94 98 GLU A O 1
ATOM 761 N N . LYS A 1 99 ? 16.510 3.608 -16.262 1.00 62.62 99 LYS A N 1
ATOM 762 C CA . LYS A 1 99 ? 15.950 3.473 -17.613 1.00 62.62 99 LYS A 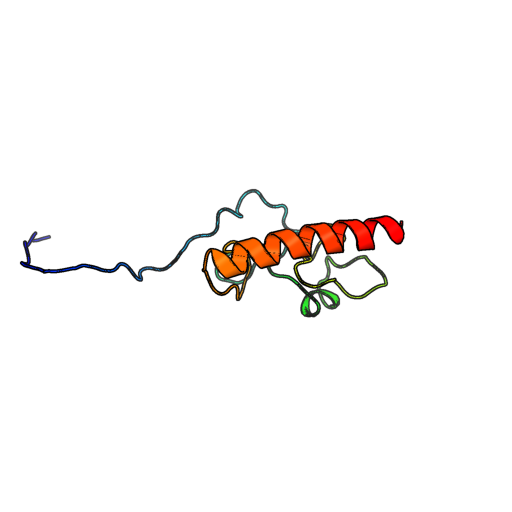CA 1
ATOM 763 C C . LYS A 1 99 ? 16.790 4.213 -18.643 1.00 62.62 99 LYS A C 1
ATOM 765 O O . LYS A 1 99 ? 16.920 3.654 -19.754 1.00 62.62 99 LYS A O 1
#

pLDDT: mean 95.53, std 4.7, range [62.62, 98.56]